Protein AF-A0A3M2XIK8-F1 (afdb_monomer_lite)

Foldseek 3Di:
DFAAEDECFLVDDDPRGQKDKDKWFFLDDAPVDQTAIEHCDPPSSCPPGHIDIDMAGPQQLPADEDAAPDEAEYDPQRGEYEQYAYEQAPQGEQYEHYNYEQEHQRLRYAVSHEHYEYEHYEHYEYEHYEYYSHNAEPYEYDPHDYYNYHYYHYHYPQAASHDSVNPRGHPHYYYYD

InterPro domains:
  IPR002022 Pectate lyase [PF00544] (39-132)
  IPR011050 Pectin lyase fold/virulence factor [SSF51126] (14-172)
  IPR012334 Pectin lyase fold [G3DSA:2.160.20.10] (1-176)
  IPR045032 Pectin lyase family [PTHR31683] (49-160)

Radius of gyration: 15.98 Å; chains: 1; bounding box: 45×36×40 Å

Structure (mmCIF, N/CA/C/O backbone):
data_AF-A0A3M2XIK8-F1
#
_entry.id   AF-A0A3M2XIK8-F1
#
loop_
_atom_site.group_PDB
_atom_site.id
_atom_site.type_symbol
_atom_site.label_atom_id
_atom_site.label_alt_id
_atom_site.label_comp_id
_atom_site.label_asym_id
_atom_site.label_entity_id
_atom_site.label_seq_id
_atom_site.pdbx_PDB_ins_code
_atom_site.Cartn_x
_atom_site.Cartn_y
_atom_site.Cartn_z
_atom_site.occupancy
_atom_site.B_iso_or_equiv
_atom_site.auth_seq_id
_atom_site.auth_comp_id
_atom_site.auth_asym_id
_atom_site.auth_atom_id
_atom_site.pdbx_PDB_model_num
ATOM 1 N N . MET A 1 1 ? -18.137 6.414 8.181 1.00 95.12 1 MET A N 1
ATOM 2 C CA . MET A 1 1 ? -18.685 5.277 7.418 1.00 95.12 1 MET A CA 1
ATOM 3 C C . MET A 1 1 ? -18.381 5.525 5.954 1.00 95.12 1 MET A C 1
ATOM 5 O O . MET A 1 1 ? -18.579 6.652 5.522 1.00 95.12 1 MET A O 1
ATOM 9 N N . LEU A 1 2 ? -17.854 4.532 5.243 1.00 98.00 2 LEU A N 1
ATOM 10 C CA . LEU A 1 2 ? -17.650 4.558 3.794 1.00 98.00 2 LEU A CA 1
ATOM 11 C C . LEU A 1 2 ? -18.722 3.657 3.180 1.00 98.00 2 LEU A C 1
ATOM 13 O O . LEU A 1 2 ? -18.876 2.526 3.622 1.00 98.00 2 LEU A O 1
ATOM 17 N N . ASP A 1 3 ? -19.477 4.139 2.207 1.00 97.31 3 ASP A N 1
ATOM 18 C CA . ASP A 1 3 ? -20.591 3.418 1.571 1.00 97.31 3 ASP A CA 1
ATOM 19 C C . ASP A 1 3 ? -20.291 2.977 0.131 1.00 97.31 3 ASP A C 1
ATOM 21 O O . ASP A 1 3 ? -21.057 2.227 -0.474 1.00 97.31 3 ASP A O 1
ATOM 25 N N . HIS A 1 4 ? -19.145 3.393 -0.401 1.00 97.88 4 HIS A N 1
ATOM 26 C CA . HIS A 1 4 ? -18.637 3.014 -1.711 1.00 97.88 4 HIS A CA 1
ATOM 27 C C . HIS A 1 4 ? -17.101 3.022 -1.721 1.00 97.88 4 HIS A C 1
ATOM 29 O O . HIS A 1 4 ? -16.449 3.283 -0.703 1.00 97.88 4 HIS A O 1
ATOM 35 N N . LEU A 1 5 ? -16.529 2.690 -2.877 1.00 98.44 5 LEU A N 1
ATOM 36 C CA . LEU A 1 5 ? -15.097 2.756 -3.127 1.00 98.44 5 LEU A CA 1
ATOM 37 C C . LEU A 1 5 ? -14.687 4.209 -3.378 1.00 98.44 5 LEU A C 1
ATOM 39 O O . LEU A 1 5 ? -15.157 4.823 -4.333 1.00 98.44 5 LEU A O 1
ATOM 43 N N . PHE A 1 6 ? -13.772 4.724 -2.564 1.00 98.69 6 PHE A N 1
ATOM 44 C CA . PHE A 1 6 ? -13.112 6.001 -2.813 1.00 98.69 6 PHE A CA 1
ATOM 45 C C . PHE A 1 6 ? -11.819 5.745 -3.589 1.00 98.69 6 PHE A C 1
ATOM 47 O O . PHE A 1 6 ? -10.869 5.176 -3.051 1.00 98.69 6 PHE A O 1
ATOM 54 N N . ASP A 1 7 ? -11.798 6.136 -4.860 1.00 98.69 7 ASP A N 1
ATOM 55 C CA . ASP A 1 7 ? -10.651 5.948 -5.749 1.00 98.69 7 ASP A CA 1
ATOM 56 C C . ASP A 1 7 ? -9.799 7.220 -5.808 1.00 98.69 7 ASP A C 1
ATOM 58 O O . ASP A 1 7 ? -10.273 8.277 -6.224 1.00 98.69 7 ASP A O 1
ATOM 62 N N . PHE A 1 8 ? -8.549 7.114 -5.361 1.00 98.81 8 PHE A N 1
ATOM 63 C CA . PHE A 1 8 ? -7.583 8.213 -5.330 1.00 98.81 8 PHE A CA 1
ATOM 64 C C . PHE A 1 8 ? -6.594 8.174 -6.497 1.00 98.81 8 PHE A C 1
ATOM 66 O O . PHE A 1 8 ? -5.725 9.041 -6.583 1.00 98.81 8 PHE A O 1
ATOM 73 N N . ARG A 1 9 ? -6.692 7.204 -7.411 1.00 98.69 9 ARG A N 1
ATOM 74 C CA . ARG A 1 9 ? -5.821 7.190 -8.593 1.00 98.69 9 ARG A CA 1
ATOM 75 C C . ARG A 1 9 ? -6.020 8.472 -9.396 1.00 98.69 9 ARG A C 1
ATOM 77 O O . ARG A 1 9 ? -7.140 8.925 -9.623 1.00 98.69 9 ARG A O 1
ATOM 84 N N . GLY A 1 10 ? -4.912 9.095 -9.765 1.00 98.44 10 GLY A N 1
ATOM 85 C CA . GLY A 1 10 ? -4.868 10.387 -10.430 1.00 98.44 10 GLY A CA 1
ATOM 86 C C . GLY A 1 10 ? -5.237 11.595 -9.571 1.00 98.44 10 GLY A C 1
ATOM 87 O O . GLY A 1 10 ? -5.249 12.713 -10.086 1.00 98.44 10 GLY A O 1
ATOM 88 N N . SER A 1 11 ? -5.501 11.426 -8.270 1.00 98.56 11 SER A N 1
ATOM 89 C CA . SER A 1 11 ? -5.910 12.539 -7.404 1.00 98.56 11 SER A CA 1
ATOM 90 C C . SER A 1 11 ? -4.747 13.433 -6.968 1.00 98.56 11 SER A C 1
ATOM 92 O O . SER A 1 11 ? -4.972 14.549 -6.500 1.00 98.56 11 SER A O 1
ATOM 94 N N . VAL A 1 12 ? -3.506 12.948 -7.059 1.00 98.44 12 VAL A N 1
ATOM 95 C CA . VAL A 1 12 ? -2.303 13.692 -6.667 1.00 98.44 12 VAL A CA 1
ATOM 96 C C . VAL A 1 12 ? -1.524 14.090 -7.914 1.00 98.44 12 VAL A C 1
ATOM 98 O O . VAL A 1 12 ? -0.943 13.250 -8.591 1.00 98.44 12 VAL A O 1
ATOM 101 N N . VAL A 1 13 ? -1.472 15.391 -8.194 1.00 98.00 13 VAL A N 1
ATOM 102 C CA . VAL A 1 13 ? -0.724 15.937 -9.332 1.00 98.00 13 VAL A CA 1
ATOM 103 C C . VAL A 1 13 ? 0.626 16.474 -8.863 1.00 98.00 13 VAL A C 1
ATOM 105 O O . VAL A 1 13 ? 0.690 17.333 -7.984 1.00 98.00 13 VAL A O 1
ATOM 108 N N . ALA A 1 14 ? 1.706 16.002 -9.481 1.00 96.31 14 ALA A N 1
ATOM 109 C CA . ALA A 1 14 ? 3.055 16.531 -9.321 1.00 96.31 14 ALA A CA 1
ATOM 110 C C . ALA A 1 14 ? 3.610 16.901 -10.701 1.00 96.31 14 ALA A C 1
ATOM 112 O O . ALA A 1 14 ? 3.460 16.148 -11.659 1.00 96.31 14 ALA A O 1
ATOM 113 N N . ASN A 1 15 ? 4.224 18.081 -10.823 1.00 95.00 15 ASN A N 1
ATOM 114 C CA . ASN A 1 15 ? 4.778 18.578 -12.092 1.00 95.00 15 ASN A CA 1
ATOM 115 C C . ASN A 1 15 ? 3.781 18.535 -13.273 1.00 95.00 15 ASN A C 1
ATOM 117 O O . ASN A 1 15 ? 4.163 18.270 -14.408 1.00 95.00 15 ASN A O 1
ATOM 121 N N . GLY A 1 16 ? 2.494 18.783 -13.002 1.00 96.81 16 GLY A N 1
ATOM 122 C CA . GLY A 1 16 ? 1.436 18.805 -14.019 1.00 96.81 16 GLY A CA 1
ATOM 123 C C . GLY A 1 16 ? 0.88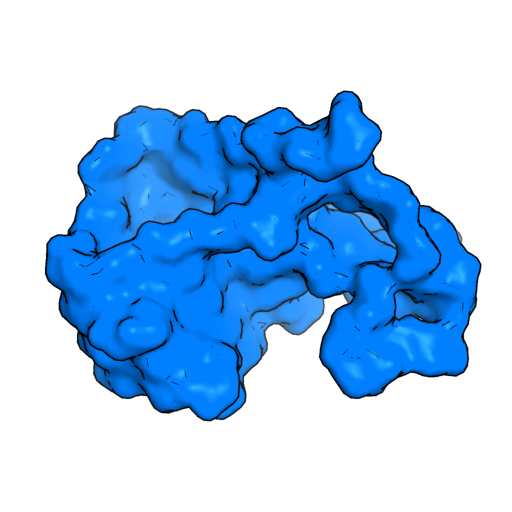0 17.436 -14.432 1.00 96.81 16 GLY A C 1
ATOM 124 O O . GLY A 1 16 ? -0.002 17.403 -15.283 1.00 96.81 16 GLY A O 1
ATOM 125 N N . SER A 1 17 ? 1.336 16.330 -13.831 1.00 98.00 17 SER A N 1
ATOM 126 C CA . SER A 1 17 ? 0.855 14.971 -14.119 1.00 98.00 17 SER A CA 1
ATOM 127 C C . SER A 1 17 ? 0.427 14.216 -12.854 1.00 98.00 17 SER A C 1
ATOM 129 O O . SER A 1 17 ? 0.982 14.407 -11.771 1.00 98.00 17 SER A O 1
ATOM 131 N N . ALA A 1 18 ? -0.570 13.343 -13.002 1.00 98.25 18 ALA A N 1
ATOM 132 C CA . ALA A 1 18 ? -1.004 12.370 -11.995 1.00 98.25 18 ALA A CA 1
ATOM 133 C C . ALA A 1 18 ? 0.013 11.233 -11.784 1.00 98.25 18 ALA A C 1
ATOM 135 O O . ALA A 1 18 ? 0.126 10.679 -10.691 1.00 98.25 18 ALA A O 1
ATOM 136 N N . GLU A 1 19 ? 0.775 10.919 -12.829 1.00 98.56 19 GLU A N 1
ATOM 137 C CA . GLU A 1 19 ? 1.821 9.903 -12.814 1.00 98.56 19 GLU A CA 1
ATOM 138 C C . GLU A 1 19 ? 3.203 10.547 -12.888 1.00 98.56 19 GLU A C 1
ATOM 140 O O . GLU A 1 19 ? 3.391 11.579 -13.543 1.00 98.56 19 GLU A O 1
ATOM 145 N N . THR A 1 20 ? 4.182 9.906 -12.255 1.00 98.56 20 THR A N 1
ATOM 146 C CA . THR A 1 20 ? 5.596 10.277 -12.344 1.00 98.56 20 THR A CA 1
ATOM 147 C C . THR A 1 20 ? 6.392 9.123 -12.934 1.00 98.56 20 THR A C 1
ATOM 149 O O . THR A 1 20 ? 6.225 7.976 -12.527 1.00 98.56 20 THR A O 1
ATOM 152 N N . THR A 1 21 ? 7.308 9.437 -13.851 1.00 98.38 21 THR A N 1
ATOM 153 C CA . THR A 1 21 ? 8.313 8.497 -14.358 1.00 98.38 21 THR A CA 1
ATOM 154 C C . THR A 1 21 ? 9.671 8.831 -13.750 1.00 98.38 21 THR A C 1
ATOM 156 O O . THR A 1 21 ? 10.174 9.941 -13.919 1.00 98.38 21 THR A O 1
ATOM 159 N N . ALA A 1 22 ? 10.274 7.882 -13.036 1.00 97.62 22 ALA A N 1
ATOM 160 C CA . ALA A 1 22 ? 11.542 8.078 -12.334 1.00 97.62 22 ALA A CA 1
ATOM 161 C C . ALA A 1 22 ? 12.502 6.895 -12.544 1.00 97.62 22 ALA A C 1
ATOM 163 O O . ALA A 1 22 ? 12.047 5.786 -12.831 1.00 97.62 22 ALA A O 1
ATOM 164 N N . PRO A 1 23 ? 13.824 7.096 -12.393 1.00 98.31 23 PRO A N 1
ATOM 165 C CA . PRO A 1 23 ? 14.773 5.991 -12.385 1.00 98.31 23 PRO A CA 1
ATOM 166 C C . PRO A 1 23 ? 14.462 4.994 -11.264 1.00 98.31 23 PRO A C 1
ATOM 168 O O . PRO A 1 23 ? 14.192 5.369 -10.122 1.00 98.31 23 PRO A O 1
ATOM 171 N N . GLY A 1 24 ? 14.545 3.715 -11.596 1.00 98.44 24 GLY A N 1
ATOM 172 C CA . GLY A 1 24 ? 14.335 2.602 -10.688 1.00 98.44 24 GLY A CA 1
ATOM 173 C C . GLY A 1 24 ? 15.026 1.350 -11.211 1.00 98.44 24 GLY A C 1
ATOM 174 O O . GLY A 1 24 ? 16.005 1.424 -11.958 1.00 98.44 24 GLY A O 1
ATOM 175 N N . CYS A 1 25 ? 14.523 0.189 -10.816 1.00 98.69 25 CYS A N 1
ATOM 176 C CA . CYS A 1 25 ? 15.100 -1.086 -11.209 1.00 98.69 25 CYS A CA 1
ATOM 177 C C . CYS A 1 25 ? 14.056 -2.186 -11.370 1.00 98.69 25 CYS A C 1
ATOM 179 O O . CYS A 1 25 ? 12.958 -2.120 -10.821 1.00 98.69 25 CYS A O 1
ATOM 181 N N . VAL A 1 26 ? 14.431 -3.236 -12.093 1.00 98.38 26 VAL A N 1
ATOM 182 C CA . VAL A 1 26 ? 13.707 -4.508 -12.096 1.00 98.38 26 VAL A CA 1
ATOM 183 C C . VAL A 1 26 ? 14.042 -5.258 -10.804 1.00 98.38 26 VAL A C 1
ATOM 185 O O . VAL A 1 26 ? 15.219 -5.479 -10.516 1.00 98.38 26 VAL A O 1
ATOM 188 N N . VAL A 1 27 ? 13.035 -5.659 -10.017 1.00 97.62 27 VAL A N 1
ATOM 189 C CA . VAL A 1 27 ? 13.264 -6.403 -8.761 1.00 97.62 27 VAL A CA 1
ATOM 190 C C . VAL A 1 27 ? 13.897 -7.757 -9.053 1.00 97.62 27 VAL A C 1
ATOM 192 O O . VAL A 1 27 ? 14.919 -8.112 -8.468 1.00 97.62 27 VAL A O 1
ATOM 195 N N . LYS A 1 28 ? 13.283 -8.492 -9.980 1.00 96.50 28 LYS A N 1
ATOM 196 C CA . LYS A 1 28 ? 13.730 -9.790 -10.473 1.00 96.50 28 LYS A CA 1
ATOM 197 C C . LYS A 1 28 ? 13.217 -9.950 -11.906 1.00 96.50 28 LYS A C 1
ATOM 199 O O . LYS A 1 28 ? 12.007 -9.893 -12.089 1.00 96.50 28 LYS A O 1
ATOM 204 N N . PRO A 1 29 ? 14.084 -10.149 -12.910 1.00 95.94 29 PRO A N 1
ATOM 205 C CA . PRO A 1 29 ? 13.632 -10.418 -14.271 1.00 95.94 29 PRO A CA 1
ATOM 206 C C . PRO A 1 29 ? 12.810 -11.711 -14.338 1.00 95.94 29 PRO A C 1
ATOM 208 O O . PRO A 1 29 ? 13.251 -12.751 -13.841 1.00 95.94 29 PRO A O 1
ATOM 211 N N . CYS A 1 30 ? 11.639 -11.654 -14.971 1.00 95.75 30 CYS A N 1
ATOM 212 C CA . CYS A 1 30 ? 10.753 -12.800 -15.142 1.00 95.75 30 CYS A CA 1
ATOM 213 C C . CYS A 1 30 ? 10.762 -13.269 -16.600 1.00 95.75 30 CYS A C 1
ATOM 215 O O . CYS A 1 30 ? 10.548 -12.483 -17.517 1.00 95.75 30 CYS A O 1
ATOM 217 N N . ALA A 1 31 ? 10.973 -14.569 -16.832 1.00 94.62 31 ALA A N 1
ATOM 218 C CA . ALA A 1 31 ? 11.077 -15.122 -18.188 1.00 94.62 31 ALA A CA 1
ATOM 219 C C . ALA A 1 31 ? 9.797 -14.947 -19.031 1.00 94.62 31 ALA A C 1
ATOM 221 O O . ALA A 1 31 ? 9.867 -14.947 -20.256 1.00 94.62 31 ALA A O 1
ATOM 222 N N . GLN A 1 32 ? 8.639 -14.815 -18.378 1.00 92.69 32 GLN A N 1
ATOM 223 C CA . GLN A 1 32 ? 7.320 -14.695 -19.009 1.00 92.69 32 GLN A CA 1
ATOM 224 C C . GLN A 1 32 ? 6.687 -13.305 -18.804 1.00 92.69 32 GLN A C 1
ATOM 226 O O . GLN A 1 32 ? 5.504 -13.124 -19.080 1.00 92.69 32 GLN A O 1
ATOM 231 N N . GLY A 1 33 ? 7.459 -12.326 -18.319 1.00 93.38 33 GLY A N 1
ATOM 232 C CA . GLY A 1 33 ? 6.927 -11.051 -17.837 1.00 93.38 33 GLY A CA 1
ATOM 233 C C . GLY A 1 33 ? 6.243 -11.170 -16.469 1.00 93.38 33 GLY A C 1
ATOM 234 O O . GLY A 1 33 ? 6.192 -12.249 -15.873 1.00 93.38 33 GLY A O 1
ATOM 235 N N . GLY A 1 34 ? 5.724 -10.051 -15.960 1.00 95.38 34 GLY A N 1
ATOM 236 C CA . GLY A 1 34 ? 5.081 -9.990 -14.640 1.00 95.38 34 GLY A CA 1
ATOM 237 C C . GLY A 1 34 ? 6.056 -9.742 -13.487 1.00 95.38 34 GLY A C 1
ATOM 238 O O . GLY A 1 34 ? 5.724 -9.978 -12.323 1.00 95.38 34 GLY A O 1
ATOM 239 N N . GLU A 1 35 ? 7.264 -9.265 -13.779 1.00 97.56 35 GLU A N 1
ATOM 240 C CA . GLU A 1 35 ? 8.164 -8.733 -12.766 1.00 97.56 35 GLU A CA 1
ATOM 241 C C . GLU A 1 35 ? 7.556 -7.512 -12.075 1.00 97.56 35 GLU A C 1
ATOM 243 O O . GLU A 1 35 ? 6.900 -6.671 -12.693 1.00 97.56 35 GLU A O 1
ATOM 248 N N . GLN A 1 36 ? 7.821 -7.380 -10.777 1.00 97.94 36 GLN A N 1
ATOM 249 C CA . GLN A 1 36 ? 7.730 -6.071 -10.146 1.00 97.94 36 GLN A CA 1
ATOM 250 C C . GLN A 1 36 ? 8.959 -5.230 -10.500 1.00 97.94 36 GLN A C 1
ATOM 252 O O . GLN A 1 36 ? 10.104 -5.696 -10.489 1.00 97.94 36 GLN A O 1
ATOM 257 N N . LEU A 1 37 ? 8.703 -3.957 -10.765 1.00 98.62 37 LEU A N 1
ATOM 258 C CA . LEU A 1 37 ? 9.704 -2.906 -10.778 1.00 98.62 37 LEU A CA 1
ATOM 259 C C . LEU A 1 37 ? 9.824 -2.309 -9.375 1.00 98.62 37 LEU A C 1
ATOM 261 O O . LEU A 1 37 ? 9.052 -2.631 -8.472 1.00 98.62 37 LEU A O 1
ATOM 265 N N . ALA A 1 38 ? 10.793 -1.428 -9.177 1.00 98.62 38 ALA A N 1
ATOM 266 C CA . ALA A 1 38 ? 10.964 -0.731 -7.917 1.00 98.62 38 ALA A CA 1
ATOM 267 C C . ALA A 1 38 ? 11.508 0.674 -8.106 1.00 98.62 38 ALA A C 1
ATOM 269 O O . ALA A 1 38 ? 12.396 0.900 -8.928 1.00 98.62 38 ALA A O 1
ATOM 270 N N . LEU A 1 39 ? 11.035 1.593 -7.268 1.00 98.56 39 LEU A N 1
ATOM 271 C CA . LEU A 1 39 ? 11.762 2.832 -7.008 1.00 98.56 39 LEU A CA 1
ATOM 272 C C . LEU A 1 39 ? 12.994 2.520 -6.151 1.00 98.56 39 LEU A C 1
ATOM 274 O O . LEU A 1 39 ? 12.996 1.551 -5.383 1.00 98.56 39 LEU A O 1
ATOM 278 N N . ASN A 1 40 ? 14.035 3.351 -6.249 1.00 96.38 40 ASN A N 1
ATOM 279 C CA . ASN A 1 40 ? 15.202 3.229 -5.374 1.00 96.38 40 ASN A CA 1
ATOM 280 C C . ASN A 1 40 ? 14.859 3.735 -3.961 1.00 96.38 40 ASN A C 1
ATOM 282 O O . ASN A 1 40 ? 15.158 4.873 -3.610 1.00 96.38 40 ASN A O 1
ATOM 286 N N . GLY A 1 41 ? 14.132 2.909 -3.202 1.00 90.81 41 GLY A N 1
ATOM 287 C CA . GLY A 1 41 ? 13.673 3.198 -1.845 1.00 90.81 41 GLY A CA 1
ATOM 288 C C . GLY A 1 41 ? 14.789 3.107 -0.800 1.00 90.81 41 GLY A C 1
ATOM 289 O O . GLY A 1 41 ? 15.911 3.549 -1.023 1.00 90.81 41 GLY A O 1
ATOM 290 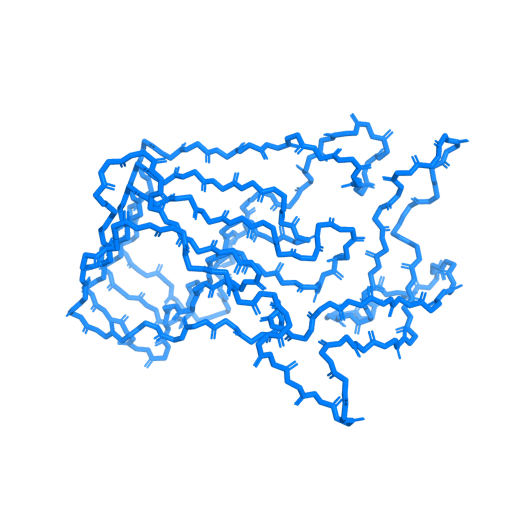N N . ALA A 1 42 ? 14.489 2.547 0.374 1.00 91.19 42 ALA A N 1
ATOM 291 C CA . ALA A 1 42 ? 15.471 2.468 1.458 1.00 91.19 42 ALA A CA 1
ATOM 292 C C . ALA A 1 42 ? 16.645 1.523 1.138 1.00 91.19 42 ALA A C 1
ATOM 294 O O . ALA A 1 42 ? 16.476 0.544 0.409 1.00 91.19 42 ALA A O 1
ATOM 295 N N . ASN A 1 43 ? 17.795 1.781 1.772 1.00 92.81 43 ASN A N 1
ATOM 296 C CA . ASN A 1 43 ? 18.991 0.926 1.759 1.00 92.81 43 ASN A CA 1
ATOM 297 C C . ASN A 1 43 ? 19.507 0.591 0.350 1.00 92.81 43 ASN A C 1
ATOM 299 O O . ASN A 1 43 ? 19.866 -0.556 0.095 1.00 92.81 43 ASN A O 1
ATOM 303 N N . ASP A 1 44 ? 19.482 1.568 -0.563 1.00 94.81 44 ASP A N 1
ATOM 304 C CA . ASP A 1 44 ? 19.913 1.403 -1.955 1.00 94.81 44 ASP A CA 1
ATOM 305 C C . ASP A 1 44 ? 19.294 0.163 -2.614 1.00 94.81 44 ASP A C 1
ATOM 307 O O . ASP A 1 44 ? 19.977 -0.663 -3.213 1.00 94.81 44 ASP A O 1
ATOM 311 N N . PHE A 1 45 ? 17.973 0.004 -2.492 1.00 96.62 45 PHE A N 1
ATOM 312 C CA . PHE A 1 45 ? 17.255 -1.195 -2.939 1.00 96.62 45 PHE A CA 1
ATOM 313 C C . PHE A 1 45 ? 17.539 -1.597 -4.398 1.00 96.62 45 PHE A C 1
ATOM 315 O O . PHE A 1 45 ? 17.455 -2.779 -4.741 1.00 96.62 45 PHE A O 1
ATOM 322 N N . CYS A 1 46 ? 17.860 -0.627 -5.259 1.00 97.81 46 CYS A N 1
ATOM 323 C CA . CYS A 1 46 ? 18.204 -0.865 -6.658 1.00 97.81 46 CYS A CA 1
ATOM 324 C C . CYS A 1 46 ? 19.688 -1.143 -6.924 1.00 97.81 46 CYS A C 1
ATOM 326 O O . CYS A 1 46 ? 20.067 -1.359 -8.077 1.00 97.81 46 CYS A O 1
ATOM 328 N N . GLN A 1 47 ? 20.533 -1.175 -5.894 1.00 96.56 47 GLN A N 1
ATOM 329 C CA . GLN A 1 47 ? 21.947 -1.495 -6.031 1.00 96.56 47 GLN A CA 1
ATOM 330 C C . GLN A 1 47 ? 22.127 -2.856 -6.712 1.00 96.56 47 GLN A C 1
ATOM 332 O O . GLN A 1 47 ? 21.523 -3.857 -6.325 1.00 96.56 47 GLN A O 1
ATOM 337 N N . SER A 1 48 ? 22.972 -2.878 -7.746 1.00 95.44 48 SER A N 1
ATOM 338 C CA . SER A 1 48 ? 23.310 -4.077 -8.529 1.00 95.44 48 SER A CA 1
ATOM 339 C C . SER A 1 48 ? 22.131 -4.733 -9.263 1.00 95.44 48 SER A C 1
ATOM 341 O O . SER A 1 48 ? 22.244 -5.880 -9.696 1.00 95.44 48 SER A O 1
ATOM 343 N N . ARG A 1 49 ? 21.007 -4.025 -9.432 1.00 97.00 49 ARG A N 1
ATOM 344 C CA . ARG A 1 49 ? 19.844 -4.498 -10.196 1.00 97.00 49 ARG A CA 1
ATOM 345 C C . ARG A 1 49 ? 19.756 -3.826 -11.567 1.00 97.00 49 ARG A C 1
ATOM 347 O O . ARG A 1 49 ? 20.255 -2.711 -11.724 1.00 97.00 49 ARG A O 1
ATOM 354 N N . PRO A 1 50 ? 19.107 -4.462 -12.563 1.00 97.94 50 PRO A N 1
ATOM 355 C CA . PRO A 1 50 ? 18.907 -3.851 -13.873 1.00 97.94 50 PRO A CA 1
ATOM 356 C C . PRO A 1 50 ? 18.130 -2.539 -13.749 1.00 97.94 50 PRO A C 1
ATOM 358 O O . PRO A 1 50 ? 17.017 -2.531 -13.221 1.00 97.94 50 PRO A O 1
ATOM 361 N N . ALA A 1 51 ? 18.718 -1.443 -14.225 1.00 98.06 51 ALA A N 1
ATOM 362 C CA . ALA A 1 51 ? 18.101 -0.124 -14.183 1.00 98.06 51 ALA A CA 1
ATOM 363 C C . ALA A 1 51 ? 16.986 0.002 -15.231 1.00 98.06 51 ALA A C 1
ATOM 365 O O . ALA A 1 51 ? 17.123 -0.474 -16.358 1.00 98.06 51 ALA A O 1
ATOM 366 N N . VAL A 1 52 ? 15.896 0.674 -14.866 1.00 98.31 52 VAL A N 1
ATOM 367 C CA . VAL A 1 52 ? 14.758 0.948 -15.755 1.00 98.31 52 VAL A CA 1
ATOM 368 C C . VAL A 1 52 ? 14.058 2.237 -15.326 1.00 98.31 52 VAL A C 1
ATOM 370 O O . VAL A 1 52 ? 14.175 2.655 -14.175 1.00 98.31 52 VAL A O 1
ATOM 373 N N . MET A 1 53 ? 13.323 2.876 -16.234 1.00 98.50 53 MET A N 1
ATOM 374 C CA . MET A 1 53 ? 12.396 3.944 -15.859 1.00 98.50 53 MET A CA 1
ATOM 375 C C . MET A 1 53 ? 11.087 3.330 -15.363 1.00 98.50 53 MET A C 1
ATOM 377 O O . MET A 1 53 ? 10.498 2.486 -16.035 1.00 98.50 53 MET A O 1
ATOM 381 N N . VAL A 1 54 ? 10.637 3.757 -14.190 1.00 98.62 54 VAL A N 1
ATOM 382 C CA . VAL A 1 54 ? 9.426 3.267 -13.532 1.00 98.62 54 VAL A CA 1
ATOM 383 C C . VAL A 1 54 ? 8.389 4.376 -13.531 1.00 98.62 54 VAL A C 1
ATOM 385 O O . VAL A 1 54 ? 8.666 5.473 -13.045 1.00 98.62 54 VAL A O 1
ATOM 388 N N . THR A 1 55 ? 7.201 4.080 -14.049 1.00 98.56 55 THR A N 1
ATOM 389 C CA . THR A 1 55 ? 6.043 4.978 -14.004 1.00 98.56 55 THR A CA 1
ATOM 390 C C . THR A 1 55 ? 5.079 4.504 -12.928 1.00 98.56 55 THR A C 1
ATOM 392 O O . THR A 1 55 ? 4.812 3.307 -12.823 1.00 98.56 55 THR A O 1
ATOM 395 N N . TYR A 1 56 ? 4.591 5.431 -12.112 1.00 98.75 56 TYR A N 1
ATOM 396 C CA . TYR A 1 56 ? 3.688 5.143 -11.002 1.00 98.75 56 TYR A CA 1
ATOM 397 C C . TYR A 1 56 ? 2.712 6.297 -10.768 1.00 98.75 56 TYR A C 1
ATOM 399 O O . TYR A 1 56 ? 3.020 7.456 -11.063 1.00 98.75 56 TYR A O 1
ATOM 407 N N . ASP A 1 57 ? 1.561 5.977 -10.182 1.00 98.81 57 ASP A N 1
ATOM 408 C CA . ASP A 1 57 ? 0.583 6.960 -9.729 1.00 98.81 57 ASP A CA 1
ATOM 409 C C . ASP A 1 57 ? 1.073 7.631 -8.438 1.00 98.81 57 ASP A C 1
ATOM 411 O O . ASP A 1 57 ? 1.440 6.962 -7.462 1.00 98.81 57 ASP A O 1
ATOM 415 N N . ASN A 1 58 ? 1.083 8.964 -8.422 1.00 98.75 58 ASN A N 1
ATOM 416 C CA . ASN A 1 58 ? 1.598 9.747 -7.300 1.00 98.75 58 ASN A CA 1
ATOM 417 C C . ASN A 1 58 ? 0.792 9.557 -6.005 1.00 98.75 58 ASN A C 1
ATOM 419 O O . ASN A 1 58 ? 1.345 9.747 -4.916 1.00 98.75 58 ASN A O 1
ATOM 423 N N . ALA A 1 59 ? -0.493 9.197 -6.093 1.00 98.81 59 ALA A N 1
ATOM 424 C CA . ALA A 1 59 ? -1.355 9.015 -4.929 1.00 98.81 59 ALA A CA 1
ATOM 425 C C . ALA A 1 59 ? -0.882 7.859 -4.039 1.00 98.81 59 ALA A C 1
ATOM 427 O O . ALA A 1 59 ? -0.965 7.964 -2.812 1.00 98.81 59 ALA A O 1
ATOM 428 N N . GLY A 1 60 ? -0.281 6.817 -4.624 1.00 98.69 60 GLY A N 1
ATOM 429 C CA . GLY A 1 60 ? 0.217 5.659 -3.875 1.00 98.69 60 GLY A CA 1
ATOM 430 C C . GLY A 1 60 ? 1.348 5.989 -2.897 1.00 98.69 60 GLY A C 1
ATOM 431 O O . GLY A 1 60 ? 1.503 5.318 -1.876 1.00 98.69 60 GLY A O 1
ATOM 432 N N . LEU A 1 61 ? 2.088 7.077 -3.143 1.00 98.25 61 LEU A N 1
ATOM 433 C CA . LEU A 1 61 ? 3.141 7.579 -2.251 1.00 98.25 61 LEU A CA 1
ATOM 434 C C . LEU A 1 61 ? 2.631 8.562 -1.185 1.00 98.25 61 LEU A C 1
ATOM 436 O O . LEU A 1 61 ? 3.421 9.071 -0.384 1.00 98.25 61 LEU A O 1
ATOM 440 N N . LYS A 1 62 ? 1.333 8.883 -1.182 1.00 98.12 62 LYS A N 1
ATOM 441 C CA . LYS A 1 62 ? 0.714 9.877 -0.295 1.00 98.12 62 LYS A CA 1
ATOM 442 C C . LYS A 1 62 ? -0.428 9.236 0.500 1.00 98.12 62 LYS A C 1
ATOM 444 O O . LYS A 1 62 ? -1.591 9.502 0.195 1.00 98.12 62 LYS A O 1
ATOM 449 N N . PRO A 1 63 ? -0.117 8.405 1.514 1.00 98.25 63 PRO A N 1
ATOM 450 C CA . PRO A 1 63 ? -1.142 7.745 2.313 1.00 98.25 63 PRO A CA 1
ATOM 451 C C . PRO A 1 63 ? -1.996 8.759 3.081 1.00 98.25 63 PRO A C 1
ATOM 453 O O . PRO A 1 63 ? -1.523 9.814 3.515 1.00 98.25 63 PRO A O 1
ATOM 456 N N . LEU A 1 64 ? -3.259 8.406 3.298 1.00 98.62 64 LEU A N 1
ATOM 457 C CA . LEU A 1 64 ? -4.213 9.198 4.061 1.00 98.62 64 LEU A CA 1
ATOM 458 C C . LEU A 1 64 ? -3.916 9.085 5.554 1.00 98.62 64 LEU A C 1
ATOM 460 O O . LEU A 1 64 ? -3.918 7.995 6.131 1.00 98.62 64 LEU A O 1
ATOM 464 N N . LYS A 1 65 ? -3.694 10.228 6.201 1.00 98.50 65 LYS A N 1
ATOM 465 C CA . LYS A 1 65 ? -3.420 10.276 7.636 1.00 98.50 65 LYS A CA 1
ATOM 466 C C . LYS A 1 65 ? -4.703 10.053 8.438 1.00 98.50 65 LYS A C 1
ATOM 468 O O . LYS A 1 65 ? -5.668 10.802 8.295 1.00 98.50 65 LYS A O 1
ATOM 473 N N . VAL A 1 66 ? -4.687 9.071 9.332 1.00 98.69 66 VAL A N 1
ATOM 474 C CA . VAL A 1 66 ? -5.781 8.780 10.263 1.00 98.69 66 VAL A CA 1
ATOM 475 C C . VAL A 1 66 ? -5.353 9.191 11.671 1.00 98.69 66 VAL A C 1
ATOM 477 O O . VAL A 1 66 ? -4.393 8.660 12.226 1.00 98.69 66 VAL A O 1
ATOM 480 N N . GLY A 1 67 ? -6.051 10.175 12.238 1.00 98.62 67 GLY A N 1
ATOM 481 C CA . GLY A 1 67 ? -5.806 10.650 13.604 1.00 98.62 67 GLY A CA 1
ATOM 482 C C . GLY A 1 67 ? -6.462 9.777 14.678 1.00 98.62 67 GLY A C 1
ATOM 483 O O . GLY A 1 67 ? -7.195 8.839 14.372 1.00 98.62 67 GLY A O 1
ATOM 484 N N . SER A 1 68 ? -6.249 10.132 15.947 1.00 98.81 68 SER A N 1
ATOM 485 C CA . SER A 1 68 ? -6.801 9.395 17.090 1.00 98.81 68 SER A CA 1
ATOM 486 C C . SER A 1 68 ? -8.328 9.389 17.148 1.00 98.81 68 SER A C 1
ATOM 488 O O . SER A 1 68 ? -8.986 10.313 16.648 1.00 98.81 68 SER A O 1
ATOM 490 N N . ASN A 1 69 ? -8.887 8.400 17.851 1.00 98.75 69 ASN A N 1
ATOM 491 C CA . ASN A 1 69 ? -10.319 8.265 18.130 1.00 98.75 69 ASN A CA 1
ATOM 492 C C . ASN A 1 69 ? -11.136 8.276 16.831 1.00 98.75 69 ASN A C 1
ATOM 494 O O . ASN A 1 69 ? -11.963 9.166 16.591 1.00 98.75 69 ASN A O 1
ATOM 498 N N . LYS A 1 70 ? -10.819 7.338 15.934 1.00 98.75 70 LYS A N 1
ATOM 499 C CA . LYS A 1 70 ? -11.485 7.192 14.635 1.00 98.75 70 LYS A CA 1
ATOM 500 C C . LYS A 1 70 ? -11.946 5.764 14.421 1.00 98.75 70 LYS A C 1
ATOM 502 O O . LYS A 1 70 ? -11.248 4.808 14.736 1.00 98.75 70 LYS A O 1
ATOM 507 N N . THR A 1 71 ? -13.115 5.642 13.808 1.00 98.75 71 THR A N 1
ATOM 508 C CA . THR A 1 71 ? -13.621 4.381 13.273 1.00 98.75 71 THR A CA 1
ATOM 509 C C . THR A 1 71 ? -13.876 4.563 11.787 1.00 98.75 71 THR A C 1
ATOM 511 O O . THR A 1 71 ? -14.810 5.254 11.375 1.00 98.75 71 THR A O 1
ATOM 514 N N . LEU A 1 72 ? -13.016 3.955 10.980 1.00 98.69 72 LEU A N 1
ATOM 515 C CA . LEU A 1 72 ? -13.210 3.802 9.551 1.00 98.69 72 LEU A CA 1
ATOM 516 C C . LEU A 1 72 ? -13.924 2.470 9.366 1.00 98.69 72 LEU A C 1
ATOM 518 O O . LEU A 1 72 ? -13.368 1.421 9.668 1.00 98.69 72 LEU A O 1
ATOM 522 N N . ILE A 1 73 ? -15.176 2.525 8.929 1.00 98.62 73 ILE A N 1
ATOM 523 C CA . ILE A 1 73 ? -16.007 1.338 8.745 1.00 98.62 73 ILE A CA 1
ATOM 524 C C . ILE A 1 73 ? -16.717 1.397 7.402 1.00 98.62 73 ILE A C 1
ATOM 526 O O . ILE A 1 73 ? -17.279 2.442 7.056 1.00 98.62 73 ILE A O 1
ATOM 530 N N . GLY A 1 74 ? -16.682 0.293 6.664 1.00 98.50 74 GLY A N 1
ATOM 531 C CA . GLY A 1 74 ? -17.405 0.138 5.411 1.00 98.50 74 GLY A CA 1
ATOM 532 C C . GLY A 1 74 ? -18.843 -0.344 5.587 1.00 98.50 74 GLY A C 1
ATOM 533 O O . GLY A 1 74 ? -19.124 -1.195 6.432 1.00 98.50 74 GLY A O 1
ATOM 534 N N . ALA A 1 75 ? -19.751 0.181 4.768 1.00 97.50 75 ALA A N 1
ATOM 535 C CA . ALA A 1 75 ? -21.119 -0.292 4.625 1.00 97.50 75 ALA A CA 1
ATOM 536 C C . ALA A 1 75 ? -21.227 -1.244 3.423 1.00 97.50 75 ALA A C 1
ATOM 538 O O . ALA A 1 75 ? -20.837 -0.913 2.303 1.00 97.50 75 ALA A O 1
ATOM 539 N N . GLY A 1 76 ? -21.780 -2.436 3.656 1.00 92.62 76 GLY A N 1
ATOM 540 C CA . GLY A 1 76 ? -21.890 -3.471 2.628 1.00 92.62 76 GLY A CA 1
ATOM 541 C C . GLY A 1 76 ? -20.527 -3.987 2.154 1.00 92.62 76 GLY A C 1
ATOM 542 O O . GLY A 1 76 ? -19.550 -3.958 2.895 1.00 92.62 76 GLY A O 1
ATOM 543 N N . THR A 1 77 ? -20.477 -4.481 0.916 1.00 93.94 77 THR A N 1
ATOM 544 C CA . THR A 1 77 ? -19.306 -5.169 0.335 1.00 93.94 77 THR A CA 1
ATOM 545 C C . THR A 1 77 ? -18.515 -4.323 -0.664 1.00 93.94 77 THR A C 1
ATOM 547 O O . THR A 1 77 ? -17.536 -4.796 -1.230 1.00 93.94 77 THR A O 1
ATOM 550 N N . LYS A 1 78 ? -18.949 -3.083 -0.924 1.00 94.94 78 LYS A N 1
ATOM 551 C CA . LYS A 1 78 ? -18.348 -2.190 -1.933 1.00 94.94 78 LYS A CA 1
ATOM 552 C C . LYS A 1 78 ? -17.543 -1.041 -1.329 1.00 94.94 78 LYS A C 1
ATOM 554 O O . LYS A 1 78 ? -17.018 -0.218 -2.071 1.00 94.94 78 LYS A O 1
ATOM 559 N N . ALA A 1 79 ? -17.487 -0.957 -0.005 1.00 98.44 79 ALA A N 1
ATOM 560 C CA . ALA A 1 79 ? -16.769 0.093 0.691 1.00 98.44 79 ALA A CA 1
ATOM 561 C C . ALA A 1 79 ? -15.260 -0.165 0.659 1.00 98.44 79 ALA A C 1
ATOM 563 O O . ALA A 1 79 ? -14.793 -1.271 0.942 1.00 98.44 79 ALA A O 1
ATOM 564 N N . GLY A 1 80 ? -14.485 0.865 0.338 1.00 98.62 80 GLY A N 1
ATOM 565 C CA . GLY A 1 80 ? -13.043 0.712 0.242 1.00 98.62 80 GLY A CA 1
ATOM 566 C C . GLY A 1 80 ? -12.310 1.983 -0.135 1.00 98.62 80 GLY A C 1
ATOM 567 O O . GLY A 1 80 ? -12.917 3.033 -0.348 1.00 98.62 80 GLY A O 1
ATOM 568 N N . ILE A 1 81 ? -10.993 1.855 -0.236 1.00 98.88 81 ILE A N 1
ATOM 569 C CA . ILE A 1 81 ? -10.072 2.894 -0.683 1.00 98.88 81 ILE A CA 1
ATOM 570 C C . ILE A 1 81 ? -9.148 2.262 -1.725 1.00 98.88 81 ILE A C 1
ATOM 572 O O . ILE A 1 81 ? -8.550 1.216 -1.466 1.00 98.88 81 ILE A O 1
ATOM 576 N N . ALA A 1 82 ? -9.048 2.897 -2.891 1.00 98.88 82 ALA A N 1
ATOM 577 C CA . ALA A 1 82 ? -8.155 2.488 -3.968 1.00 98.88 82 ALA A CA 1
ATOM 578 C C . ALA A 1 82 ? -7.124 3.576 -4.288 1.00 98.88 82 ALA A C 1
ATOM 580 O O . ALA A 1 82 ? -7.399 4.766 -4.130 1.00 98.88 82 ALA A O 1
ATOM 581 N N . GLY A 1 83 ? -5.935 3.179 -4.747 1.00 98.81 83 GLY A N 1
ATOM 582 C CA . GLY A 1 83 ? -4.898 4.104 -5.227 1.00 98.81 83 GLY A CA 1
ATOM 583 C C . GLY A 1 83 ? -4.021 4.735 -4.149 1.00 98.81 83 GLY A C 1
ATOM 584 O O . GLY A 1 83 ? -2.933 5.210 -4.459 1.00 98.81 83 GLY A O 1
ATOM 585 N N . THR A 1 84 ? -4.444 4.714 -2.885 1.00 98.88 84 THR A N 1
ATOM 586 C CA . THR A 1 84 ? -3.661 5.217 -1.751 1.00 98.88 84 THR A CA 1
ATOM 587 C C . THR A 1 84 ? -3.890 4.386 -0.492 1.00 98.88 84 THR A C 1
ATOM 589 O O . THR A 1 84 ? -4.921 3.729 -0.339 1.00 98.88 84 THR A O 1
ATOM 592 N N . GLY A 1 85 ? -2.909 4.409 0.407 1.00 98.81 85 GLY A N 1
ATOM 593 C CA . GLY A 1 85 ? -2.941 3.690 1.675 1.00 98.81 85 GLY A CA 1
ATOM 594 C C . GLY A 1 85 ? -3.434 4.532 2.845 1.00 98.81 85 GLY A C 1
ATOM 595 O O . GLY A 1 85 ? -3.751 5.714 2.718 1.00 98.81 85 GLY A O 1
ATOM 596 N N . LEU A 1 86 ? -3.435 3.920 4.024 1.00 98.88 86 LEU A N 1
ATOM 597 C CA . LEU A 1 86 ? -3.696 4.565 5.305 1.00 98.88 86 LEU A CA 1
ATOM 598 C C . LEU A 1 86 ? -2.405 4.684 6.116 1.00 98.88 86 LEU A C 1
ATOM 600 O O . LEU A 1 86 ? -1.605 3.753 6.178 1.00 98.88 86 LEU A O 1
ATOM 604 N N . PHE A 1 87 ? -2.232 5.810 6.800 1.00 98.75 87 PHE A N 1
ATOM 605 C CA . PHE A 1 87 ? -1.166 6.015 7.774 1.00 98.75 87 PHE A CA 1
ATOM 606 C C . PHE A 1 87 ? -1.770 6.344 9.140 1.00 98.75 87 PHE A C 1
ATOM 608 O O . PHE A 1 87 ? -2.386 7.397 9.316 1.00 98.75 87 PHE A O 1
ATOM 615 N N . ILE A 1 88 ? -1.571 5.456 10.114 1.00 98.75 88 ILE A N 1
ATOM 616 C CA . ILE A 1 88 ? -1.932 5.662 11.519 1.00 98.75 88 ILE A CA 1
ATOM 617 C C . ILE A 1 88 ? -0.624 5.790 12.295 1.00 98.75 88 ILE A C 1
ATOM 619 O O . ILE A 1 88 ? 0.122 4.827 12.463 1.00 98.75 88 ILE A O 1
ATOM 623 N N . GLY A 1 89 ? -0.313 6.992 12.757 1.00 97.38 89 GLY A N 1
ATOM 624 C CA . GLY A 1 89 ? 0.967 7.227 13.401 1.00 97.38 89 GLY A CA 1
ATOM 625 C C . GLY A 1 89 ? 1.099 8.596 14.031 1.00 97.38 89 GLY A C 1
ATOM 626 O O . GLY A 1 89 ? 0.108 9.293 14.235 1.00 97.38 89 GLY A O 1
ATOM 627 N N . ASP A 1 90 ? 2.337 8.974 14.338 1.00 96.81 90 ASP A N 1
ATOM 628 C CA . ASP A 1 90 ? 2.678 10.236 15.008 1.00 96.81 90 ASP A CA 1
ATOM 629 C C . ASP A 1 90 ? 1.941 10.426 16.350 1.00 96.81 90 ASP A C 1
ATOM 631 O O . ASP A 1 90 ? 1.509 11.527 16.689 1.00 96.81 90 ASP A O 1
ATOM 635 N N . GLY A 1 91 ? 1.777 9.345 17.118 1.00 97.50 91 GLY A N 1
ATOM 636 C CA . GLY A 1 91 ? 1.055 9.338 18.394 1.00 97.50 91 GLY A CA 1
ATOM 637 C C . GLY A 1 91 ? -0.454 9.094 18.270 1.00 97.50 91 GLY A C 1
ATOM 638 O O . GLY A 1 91 ? -1.177 9.214 19.266 1.00 97.50 91 GLY A O 1
ATOM 639 N N . ALA A 1 92 ? -0.949 8.760 17.072 1.00 98.56 92 ALA A N 1
ATOM 640 C CA . ALA A 1 92 ? -2.343 8.377 16.874 1.00 98.56 92 ALA A CA 1
ATOM 641 C C . ALA A 1 92 ? -2.705 7.137 17.707 1.00 98.56 92 ALA A C 1
ATOM 643 O O . ALA A 1 92 ? -1.943 6.175 17.782 1.00 98.56 92 ALA A O 1
ATOM 644 N N . HIS A 1 93 ? -3.887 7.157 18.318 1.00 98.75 93 HIS A N 1
ATOM 645 C CA . HIS A 1 93 ? -4.344 6.083 19.195 1.00 98.75 93 HIS A CA 1
ATOM 646 C C . HIS A 1 93 ? -5.853 5.861 19.119 1.00 98.75 93 HIS A C 1
ATOM 648 O O . HIS A 1 93 ? -6.592 6.764 18.718 1.00 98.75 93 HIS A O 1
ATOM 654 N N . ASN A 1 94 ? -6.314 4.683 19.545 1.00 98.75 94 ASN A N 1
ATOM 655 C CA . ASN A 1 94 ? -7.730 4.305 19.538 1.00 98.75 94 ASN A CA 1
ATOM 656 C C . ASN A 1 94 ? -8.342 4.436 18.130 1.00 98.75 94 ASN A C 1
ATOM 658 O O . ASN A 1 94 ? -9.183 5.302 17.854 1.00 98.75 94 ASN A O 1
ATOM 662 N N . VAL A 1 95 ? -7.845 3.610 17.209 1.00 98.94 95 VAL A N 1
ATOM 663 C CA . VAL A 1 95 ? -8.273 3.603 15.805 1.00 98.94 95 VAL A CA 1
ATOM 664 C C . VAL 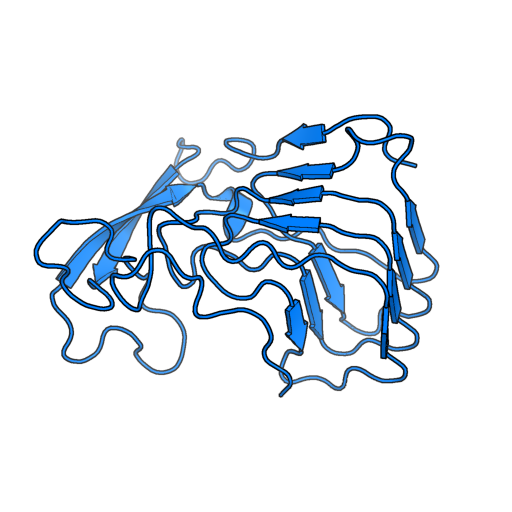A 1 95 ? -8.812 2.232 15.427 1.00 98.94 95 VAL A C 1
ATOM 666 O O . VAL A 1 95 ? -8.189 1.207 15.677 1.00 98.94 95 VAL A O 1
ATOM 669 N N . ILE A 1 96 ? -9.969 2.224 14.775 1.00 98.94 96 ILE A N 1
ATOM 670 C CA . ILE A 1 96 ? -10.618 1.021 14.260 1.00 98.94 96 ILE A CA 1
ATOM 671 C C . ILE A 1 96 ? -10.734 1.155 12.739 1.00 98.94 96 ILE A C 1
ATOM 673 O O . ILE A 1 96 ? -11.277 2.149 12.254 1.00 98.94 96 ILE A O 1
ATOM 677 N N . VAL A 1 97 ? -10.250 0.162 11.992 1.00 98.88 97 VAL A N 1
ATOM 678 C CA . VAL A 1 97 ? -10.380 0.064 10.529 1.00 98.88 97 VAL A CA 1
ATOM 679 C C . VAL A 1 97 ? -11.083 -1.245 10.205 1.00 98.88 97 VAL A C 1
ATOM 681 O O . VAL A 1 97 ? -10.539 -2.315 10.488 1.00 98.88 97 VAL A O 1
ATOM 684 N N . ARG A 1 98 ? -12.311 -1.172 9.678 1.00 98.81 98 ARG A N 1
ATOM 685 C CA . ARG A 1 98 ? -13.165 -2.351 9.514 1.00 98.81 98 ARG A CA 1
ATOM 686 C C . ARG A 1 98 ? -13.964 -2.417 8.226 1.00 98.81 98 ARG A C 1
ATOM 688 O O . ARG A 1 98 ? -14.544 -1.421 7.802 1.00 98.81 98 ARG A O 1
ATOM 695 N N . ASN A 1 99 ? -14.116 -3.630 7.699 1.00 98.75 99 ASN A N 1
ATOM 696 C CA . ASN A 1 99 ? -14.983 -3.928 6.556 1.00 98.75 99 ASN A CA 1
ATOM 697 C C . ASN A 1 99 ? -14.685 -3.061 5.318 1.00 98.75 99 ASN A C 1
ATOM 699 O O . ASN A 1 99 ? -15.600 -2.555 4.671 1.00 98.75 99 ASN A O 1
ATOM 703 N N . LEU A 1 100 ? -13.402 -2.833 5.022 1.00 98.81 100 LEU A N 1
ATOM 704 C CA . LEU A 1 100 ? -12.958 -2.087 3.845 1.00 98.81 100 LEU A CA 1
ATOM 705 C C . LEU A 1 100 ? -12.150 -2.973 2.901 1.00 98.81 100 LEU A C 1
ATOM 707 O O . LEU A 1 100 ? -11.345 -3.792 3.340 1.00 98.81 100 LEU A O 1
ATOM 711 N N . THR A 1 101 ? -12.299 -2.742 1.599 1.00 98.81 101 THR A N 1
ATOM 712 C CA . THR A 1 101 ? -11.292 -3.162 0.616 1.00 98.81 101 THR A CA 1
ATOM 713 C C . THR A 1 101 ? -10.237 -2.063 0.481 1.00 98.81 101 THR A C 1
ATOM 715 O O . THR A 1 101 ? -10.577 -0.931 0.147 1.00 98.81 101 THR A O 1
ATOM 718 N N . LEU A 1 102 ? -8.973 -2.378 0.751 1.00 98.94 102 LEU A N 1
ATOM 719 C CA . LEU A 1 102 ? -7.817 -1.500 0.560 1.00 98.94 102 LEU A CA 1
ATOM 720 C C . LEU A 1 102 ? -6.996 -2.059 -0.604 1.00 98.94 102 LEU A C 1
ATOM 722 O O . LEU A 1 102 ? -6.424 -3.147 -0.486 1.00 98.94 102 LEU A O 1
ATOM 726 N N . SER A 1 103 ? -6.985 -1.374 -1.749 1.00 98.81 103 SER A N 1
ATOM 727 C CA . SER A 1 103 ? -6.463 -1.986 -2.973 1.00 98.81 103 SER A CA 1
ATOM 728 C C . SER A 1 103 ? -5.833 -1.041 -3.987 1.00 98.81 103 SER A C 1
ATOM 730 O O . SER A 1 103 ? -5.877 0.179 -3.867 1.00 98.81 103 SER A O 1
ATOM 732 N N . ASP A 1 104 ? -5.251 -1.640 -5.027 1.00 98.81 104 ASP A N 1
ATOM 733 C CA . ASP A 1 104 ? -4.873 -0.959 -6.270 1.00 98.81 104 ASP A CA 1
ATOM 734 C C . ASP A 1 104 ? -3.873 0.183 -6.061 1.00 98.81 104 ASP A C 1
ATOM 736 O O . ASP A 1 104 ? -4.003 1.262 -6.636 1.00 98.81 104 ASP A O 1
ATOM 740 N N . ILE A 1 105 ? -2.859 -0.065 -5.233 1.00 98.88 105 ILE A N 1
ATOM 741 C CA . ILE A 1 105 ? -1.801 0.900 -4.933 1.00 98.88 105 ILE A CA 1
ATOM 742 C C . ILE A 1 105 ? -0.549 0.478 -5.692 1.00 98.88 105 ILE A C 1
ATOM 744 O O . ILE A 1 105 ? 0.213 -0.342 -5.189 1.00 98.88 105 ILE A O 1
ATOM 748 N N . ASN A 1 106 ? -0.346 1.018 -6.899 1.00 98.81 106 ASN A N 1
ATOM 749 C CA . ASN A 1 106 ? 0.845 0.783 -7.731 1.00 98.81 106 ASN A CA 1
ATOM 750 C C . ASN A 1 106 ? 1.344 -0.688 -7.720 1.00 98.81 106 ASN A C 1
ATOM 752 O O . ASN A 1 106 ? 2.499 -0.935 -7.371 1.00 98.81 106 ASN A O 1
ATOM 756 N N . PRO A 1 107 ? 0.508 -1.689 -8.072 1.00 98.50 107 PRO A N 1
ATOM 757 C CA . PRO A 1 107 ? 0.800 -3.114 -7.842 1.00 98.50 107 PRO A CA 1
ATOM 758 C C . PRO A 1 107 ? 2.091 -3.625 -8.504 1.00 98.50 107 PRO A C 1
ATOM 760 O O . PRO A 1 107 ? 2.704 -4.577 -8.022 1.00 98.50 107 PRO A O 1
ATOM 763 N N . SER A 1 108 ? 2.524 -2.994 -9.598 1.00 98.31 108 SER A N 1
ATOM 764 C CA . SER A 1 108 ? 3.760 -3.333 -10.309 1.00 98.31 108 SER A CA 1
ATOM 765 C C . SER A 1 108 ? 5.023 -2.718 -9.707 1.00 98.31 108 SER A C 1
ATOM 767 O O . SER A 1 108 ? 6.114 -3.032 -10.178 1.00 98.31 108 SER A O 1
ATOM 769 N N . VAL A 1 109 ? 4.913 -1.851 -8.695 1.00 98.75 109 VAL A N 1
ATOM 770 C CA . VAL A 1 109 ? 6.027 -1.026 -8.213 1.00 98.75 109 VAL A CA 1
ATOM 771 C C . VAL A 1 109 ? 6.259 -1.231 -6.718 1.00 98.75 109 VAL A C 1
ATOM 773 O O . VAL A 1 109 ? 5.542 -0.699 -5.870 1.00 98.75 109 VAL A O 1
ATOM 776 N N . VAL A 1 110 ? 7.338 -1.933 -6.372 1.00 98.62 110 VAL A N 1
ATOM 777 C CA . VAL A 1 110 ? 7.871 -1.940 -5.005 1.00 98.62 110 VAL A CA 1
ATOM 778 C C . VAL A 1 110 ? 8.308 -0.523 -4.642 1.00 98.62 110 VAL A C 1
ATOM 780 O O . VAL A 1 110 ? 8.885 0.193 -5.462 1.00 98.62 110 VAL A O 1
ATOM 783 N N . TRP A 1 111 ? 8.011 -0.120 -3.404 1.00 98.50 111 TRP A N 1
ATOM 784 C CA . TRP A 1 111 ? 8.081 1.270 -2.932 1.00 98.50 111 TRP A CA 1
ATOM 785 C C . TRP A 1 111 ? 7.062 2.221 -3.573 1.00 98.50 111 TRP A C 1
ATOM 787 O O . TRP A 1 111 ? 7.084 3.400 -3.249 1.00 98.50 111 TRP A O 1
ATOM 797 N N . GLY A 1 112 ? 6.143 1.728 -4.410 1.00 98.31 112 GLY A N 1
ATOM 798 C CA . GLY A 1 112 ? 5.045 2.509 -4.987 1.00 98.31 112 GLY A CA 1
ATOM 799 C C . GLY A 1 112 ? 3.882 2.775 -4.024 1.00 98.31 112 GLY A C 1
ATOM 800 O O . GLY A 1 112 ? 3.013 3.583 -4.341 1.00 98.31 112 GLY A O 1
ATOM 801 N N . GLY A 1 113 ? 3.865 2.118 -2.861 1.00 98.56 113 GLY A N 1
ATOM 802 C CA . GLY A 1 113 ? 2.918 2.370 -1.776 1.00 98.56 113 GLY A CA 1
ATOM 803 C C . GLY A 1 113 ? 2.656 1.141 -0.903 1.00 98.56 113 GLY A C 1
ATOM 804 O O . GLY A 1 113 ? 2.858 0.001 -1.328 1.00 98.56 113 GLY A O 1
ATOM 805 N N . ASP A 1 114 ? 2.200 1.400 0.320 1.00 98.88 114 ASP A N 1
ATOM 806 C CA . ASP A 1 114 ? 1.726 0.398 1.279 1.00 98.88 114 ASP A CA 1
ATOM 807 C C . ASP A 1 114 ? 0.245 0.646 1.569 1.00 98.88 114 ASP A C 1
ATOM 809 O O . ASP A 1 114 ? -0.204 1.792 1.528 1.00 98.88 114 ASP A O 1
ATOM 813 N N . ALA A 1 115 ? -0.516 -0.399 1.891 1.00 98.88 115 ALA A N 1
ATOM 814 C CA . ALA A 1 115 ? -1.949 -0.250 2.145 1.00 98.88 115 ALA A CA 1
ATOM 815 C C . ALA A 1 115 ? -2.266 0.290 3.544 1.00 98.88 115 ALA A C 1
ATOM 817 O O . ALA A 1 115 ? -3.155 1.132 3.680 1.00 98.88 115 ALA A O 1
ATOM 818 N N . LEU A 1 116 ? -1.556 -0.160 4.581 1.00 98.81 116 LEU A N 1
ATOM 819 C CA . LEU A 1 116 ? -1.755 0.318 5.949 1.00 98.81 116 LEU A CA 1
ATOM 820 C C . LEU A 1 116 ? -0.432 0.358 6.717 1.00 98.81 116 LEU A C 1
ATOM 822 O O . LEU A 1 116 ? 0.176 -0.672 7.010 1.00 98.81 116 LEU A O 1
ATOM 826 N N . THR A 1 117 ? -0.022 1.566 7.089 1.00 98.75 117 THR A N 1
ATOM 827 C CA . THR A 1 117 ? 1.196 1.827 7.858 1.00 98.75 117 THR A CA 1
ATOM 828 C C . THR A 1 117 ? 0.851 2.246 9.281 1.00 98.75 117 THR A C 1
ATOM 830 O O . THR A 1 117 ? 0.113 3.211 9.488 1.00 98.75 117 THR A O 1
ATOM 833 N N . LEU A 1 118 ? 1.433 1.553 10.260 1.00 98.56 118 LEU A N 1
ATOM 834 C CA . LEU A 1 118 ? 1.401 1.900 11.679 1.00 98.56 118 LEU A CA 1
ATOM 835 C C . LEU A 1 118 ? 2.766 2.444 12.095 1.00 98.56 118 LEU A C 1
ATOM 837 O O . LEU A 1 118 ? 3.764 1.761 11.914 1.00 98.56 118 LEU A O 1
ATOM 841 N N . ASN A 1 119 ? 2.868 3.648 12.653 1.00 97.81 119 ASN A N 1
ATOM 842 C CA . ASN A 1 119 ? 4.172 4.173 13.082 1.00 97.81 119 ASN A CA 1
ATOM 843 C C . ASN A 1 119 ? 4.034 5.138 14.260 1.00 97.81 119 ASN A C 1
ATOM 845 O O . ASN A 1 119 ? 3.586 6.267 14.067 1.00 97.81 119 ASN A O 1
ATOM 849 N N . LYS A 1 120 ? 4.451 4.727 15.465 1.00 97.69 120 LYS A N 1
ATOM 850 C CA . LYS A 1 120 ? 4.114 5.422 16.727 1.00 97.69 120 LYS A CA 1
ATOM 851 C C . LYS A 1 120 ? 2.596 5.460 16.938 1.00 97.69 120 LYS A C 1
ATOM 853 O O . LYS A 1 120 ? 2.003 6.539 16.945 1.00 97.69 120 LYS A O 1
ATOM 858 N N . ALA A 1 121 ? 1.971 4.291 17.050 1.00 98.25 121 ALA A N 1
ATOM 859 C CA . ALA A 1 121 ? 0.524 4.148 17.210 1.00 98.25 121 ALA A CA 1
ATOM 860 C C . ALA A 1 121 ? 0.173 3.223 18.384 1.00 98.25 121 ALA A C 1
ATOM 862 O O . ALA A 1 121 ? 0.944 2.322 18.703 1.00 98.25 121 ALA A O 1
ATOM 863 N N . ASP A 1 122 ? -0.984 3.428 19.012 1.00 98.62 122 ASP A N 1
ATOM 864 C CA . ASP A 1 122 ? -1.434 2.611 20.148 1.00 98.62 122 ASP A CA 1
ATOM 865 C C . ASP A 1 122 ? -2.933 2.283 20.082 1.00 98.62 122 ASP A C 1
ATOM 867 O O . ASP A 1 122 ? -3.755 3.140 19.758 1.00 98.62 122 ASP A O 1
ATOM 871 N N . GLY A 1 123 ? -3.312 1.042 20.386 1.00 98.56 123 GLY A N 1
ATOM 872 C CA . GLY A 1 123 ? -4.720 0.641 20.432 1.00 98.56 123 GLY A CA 1
ATOM 873 C C . GLY A 1 123 ? -5.381 0.702 19.054 1.00 98.56 123 GLY A C 1
ATOM 874 O O . GLY A 1 123 ? -6.316 1.478 18.833 1.00 98.56 123 GLY A O 1
ATOM 875 N N . VAL A 1 124 ? -4.868 -0.094 18.112 1.00 98.81 124 VAL A N 1
ATOM 876 C CA . VAL A 1 124 ? -5.378 -0.158 16.735 1.00 98.81 124 VAL A CA 1
ATOM 877 C C . VAL A 1 124 ? -6.017 -1.516 16.465 1.00 98.81 124 VAL A C 1
ATOM 879 O O . VAL A 1 124 ? -5.386 -2.553 16.660 1.00 98.81 124 VAL A O 1
ATOM 882 N N . TRP A 1 125 ? -7.254 -1.516 15.967 1.00 98.94 125 TRP A N 1
ATOM 883 C CA . TRP A 1 125 ? -7.965 -2.729 15.565 1.00 98.94 125 TRP A CA 1
ATOM 884 C C . TRP A 1 125 ? -8.248 -2.731 14.062 1.00 98.94 125 TRP A C 1
ATOM 886 O O . TRP A 1 125 ? -8.996 -1.893 13.556 1.00 98.94 125 TRP A O 1
ATOM 896 N N . ILE A 1 126 ? -7.638 -3.679 13.355 1.00 98.88 126 ILE A N 1
ATOM 897 C CA . ILE A 1 126 ? -7.764 -3.880 11.910 1.00 98.88 126 ILE A CA 1
ATOM 898 C C . ILE A 1 126 ? -8.557 -5.168 11.710 1.00 98.88 126 ILE A C 1
ATOM 900 O O . ILE A 1 126 ? -8.031 -6.254 11.965 1.00 98.88 126 ILE A O 1
ATOM 904 N N . ASP A 1 127 ? -9.822 -5.065 11.296 1.00 98.88 127 ASP A N 1
ATOM 905 C CA . ASP A 1 127 ? -10.722 -6.222 11.275 1.00 98.88 127 ASP A CA 1
ATOM 906 C C . ASP A 1 127 ? -11.669 -6.320 10.076 1.00 98.88 127 ASP A C 1
ATOM 908 O O . ASP A 1 127 ? -12.281 -5.337 9.678 1.00 98.88 127 ASP A O 1
ATOM 912 N N . HIS A 1 128 ? -11.835 -7.524 9.520 1.00 98.75 128 HIS A N 1
ATOM 913 C CA . HIS A 1 128 ? -12.703 -7.773 8.355 1.00 98.75 128 HIS A CA 1
ATOM 914 C C . HIS A 1 128 ? -12.362 -6.934 7.112 1.00 98.75 128 HIS A C 1
ATOM 916 O O . HIS A 1 128 ? -13.236 -6.622 6.311 1.00 98.75 128 HIS A O 1
ATOM 922 N N . ASN A 1 129 ? -11.103 -6.542 6.929 1.00 98.88 129 ASN A N 1
ATOM 923 C CA . ASN A 1 129 ? -10.674 -5.838 5.722 1.00 98.88 129 ASN A CA 1
ATOM 924 C C . ASN A 1 129 ? -10.160 -6.819 4.666 1.00 98.88 129 ASN A C 1
ATOM 926 O O . ASN A 1 129 ? -9.726 -7.921 4.989 1.00 98.88 129 ASN A O 1
ATOM 930 N N . THR A 1 130 ? -10.177 -6.398 3.405 1.00 98.88 130 THR A N 1
ATOM 931 C CA . THR A 1 130 ? -9.521 -7.096 2.293 1.00 98.88 130 THR A CA 1
ATOM 932 C C . THR A 1 130 ? -8.385 -6.235 1.760 1.00 98.88 130 THR A C 1
ATOM 934 O O . THR A 1 130 ? -8.601 -5.067 1.447 1.00 98.88 130 THR A O 1
ATOM 937 N N . PHE A 1 131 ? -7.192 -6.805 1.626 1.00 98.94 131 PHE A N 1
ATOM 938 C CA . PHE A 1 131 ? -6.016 -6.153 1.048 1.00 98.94 131 PHE A CA 1
ATOM 939 C C . PHE A 1 131 ? -5.674 -6.820 -0.282 1.00 98.94 131 PHE A C 1
ATOM 941 O O . PHE A 1 131 ? -5.546 -8.041 -0.319 1.00 98.94 131 PHE A O 1
ATOM 948 N N . ALA A 1 132 ? -5.524 -6.058 -1.369 1.00 98.75 132 ALA A N 1
ATOM 949 C CA . ALA A 1 132 ? -5.271 -6.645 -2.689 1.00 98.75 132 ALA A CA 1
ATOM 950 C C . ALA A 1 132 ? -4.506 -5.705 -3.627 1.00 98.75 132 ALA A C 1
ATOM 952 O O . ALA A 1 132 ? -4.770 -4.507 -3.651 1.00 98.75 132 ALA A O 1
ATOM 953 N N . ARG A 1 133 ? -3.631 -6.252 -4.483 1.00 98.75 133 ARG A N 1
ATOM 954 C CA . ARG A 1 133 ? -2.948 -5.495 -5.558 1.00 98.75 133 ARG A CA 1
ATOM 955 C C . ARG A 1 133 ? -2.206 -4.256 -5.026 1.00 98.75 133 ARG A C 1
ATOM 957 O O . ARG A 1 133 ? -2.447 -3.129 -5.459 1.00 98.75 133 ARG A O 1
ATOM 964 N N . ILE A 1 134 ? -1.319 -4.485 -4.062 1.00 98.88 134 ILE A N 1
ATOM 965 C CA . ILE A 1 134 ? -0.496 -3.459 -3.410 1.00 98.88 134 ILE A CA 1
ATOM 966 C C . ILE A 1 134 ? 0.938 -3.583 -3.923 1.00 98.88 134 ILE A C 1
ATOM 968 O O . ILE A 1 134 ? 1.424 -4.691 -4.108 1.00 98.88 134 ILE A O 1
ATOM 972 N N . GLY A 1 135 ? 1.626 -2.470 -4.168 1.00 98.62 135 GLY A N 1
ATOM 973 C CA . GLY A 1 135 ? 2.995 -2.478 -4.687 1.00 98.62 135 GLY A CA 1
ATOM 974 C C . GLY A 1 135 ? 4.003 -3.045 -3.690 1.00 98.62 135 GLY A C 1
ATOM 975 O O . GLY A 1 135 ? 4.918 -3.781 -4.066 1.00 98.62 135 GLY A O 1
ATOM 976 N N . ARG A 1 136 ? 3.820 -2.740 -2.400 1.00 98.50 136 ARG A N 1
ATOM 977 C CA . ARG A 1 136 ? 4.650 -3.252 -1.306 1.00 98.50 136 ARG A CA 1
ATOM 978 C C . ARG A 1 136 ? 3.786 -3.767 -0.148 1.00 98.50 136 ARG A C 1
ATOM 980 O O . ARG A 1 136 ? 3.012 -4.690 -0.366 1.00 98.50 136 ARG A O 1
ATOM 987 N N . GLN A 1 137 ? 3.932 -3.257 1.073 1.00 98.69 137 GLN A N 1
ATOM 988 C CA . GLN A 1 137 ? 3.386 -3.914 2.259 1.00 98.69 137 GLN A CA 1
ATOM 989 C C . GLN A 1 137 ? 1.861 -3.792 2.316 1.00 98.69 137 GLN A C 1
ATOM 991 O O . GLN A 1 137 ? 1.318 -2.695 2.170 1.00 98.69 137 GLN A O 1
ATOM 996 N N . MET A 1 138 ? 1.158 -4.897 2.586 1.00 98.81 138 MET A N 1
ATOM 997 C CA . MET A 1 138 ? -0.270 -4.817 2.917 1.00 98.81 138 MET A CA 1
ATOM 998 C C . MET A 1 138 ? -0.458 -4.237 4.324 1.00 98.81 138 MET A C 1
ATOM 1000 O O . MET A 1 138 ? -1.298 -3.361 4.518 1.00 98.81 138 MET A O 1
ATOM 1004 N N . ILE A 1 139 ? 0.369 -4.657 5.287 1.00 98.75 139 ILE A N 1
ATOM 1005 C CA . ILE A 1 139 ? 0.488 -4.002 6.597 1.00 98.75 139 ILE A CA 1
ATOM 1006 C C . ILE A 1 139 ? 1.962 -3.857 6.963 1.00 98.75 139 ILE A C 1
ATOM 1008 O O . ILE A 1 139 ? 2.734 -4.810 6.854 1.00 98.75 139 ILE A O 1
ATOM 1012 N N . VAL A 1 140 ? 2.348 -2.679 7.447 1.00 98.38 140 VAL A N 1
ATOM 1013 C CA . VAL A 1 140 ? 3.703 -2.429 7.945 1.00 98.38 140 VAL A CA 1
ATOM 1014 C C . VAL A 1 140 ? 3.691 -1.665 9.261 1.00 98.38 140 VAL A C 1
ATOM 1016 O O . VAL A 1 140 ? 2.983 -0.665 9.390 1.00 98.38 140 VAL A O 1
ATOM 1019 N N . THR A 1 141 ? 4.501 -2.101 10.230 1.00 96.38 141 THR A N 1
ATOM 1020 C CA . THR A 1 141 ? 4.923 -1.227 11.330 1.00 96.38 141 THR A CA 1
ATOM 1021 C C . THR A 1 141 ? 6.197 -0.498 10.913 1.00 96.38 141 THR A C 1
ATOM 1023 O O . THR A 1 141 ? 7.149 -1.088 10.406 1.00 96.38 141 THR A O 1
ATOM 1026 N N . GLY A 1 142 ? 6.195 0.825 11.044 1.00 89.06 142 GLY A N 1
ATOM 1027 C CA . GLY A 1 142 ? 7.391 1.639 10.899 1.00 89.06 142 GLY A CA 1
ATOM 1028 C C . GLY A 1 142 ? 8.318 1.477 12.103 1.00 89.06 142 GLY A C 1
ATOM 1029 O O . GLY A 1 142 ? 8.059 0.712 13.022 1.00 89.06 142 GLY A O 1
ATOM 1030 N N . TRP A 1 143 ? 9.388 2.264 12.126 1.00 90.38 143 TRP A N 1
ATOM 1031 C CA . TRP A 1 143 ? 10.404 2.208 13.185 1.00 90.38 143 TRP A CA 1
ATOM 1032 C C . TRP A 1 143 ? 9.935 2.713 14.557 1.00 90.38 143 TRP A C 1
ATOM 1034 O O . TRP A 1 143 ? 10.632 2.544 15.554 1.00 90.38 143 TRP A O 1
ATOM 1044 N N . GLY A 1 144 ? 8.799 3.405 14.621 1.00 91.81 144 GLY A N 1
ATOM 1045 C CA . GLY A 1 144 ? 8.194 3.831 15.873 1.00 91.81 144 GLY A CA 1
ATOM 1046 C C . GLY A 1 144 ? 7.199 2.802 16.390 1.00 91.81 144 GLY A C 1
ATOM 1047 O O . GLY A 1 144 ? 6.373 2.307 15.626 1.00 91.81 144 GLY A O 1
ATOM 1048 N N . THR A 1 145 ? 7.228 2.557 17.700 1.00 94.19 145 THR A N 1
ATOM 1049 C CA . THR A 1 145 ? 6.435 1.523 18.375 1.00 94.19 145 THR A CA 1
ATOM 1050 C C . THR A 1 145 ? 4.956 1.542 17.977 1.00 94.19 145 THR A C 1
ATOM 1052 O O . THR A 1 145 ? 4.287 2.571 18.084 1.00 94.19 145 THR A O 1
ATOM 1055 N N . ALA A 1 146 ? 4.449 0.388 17.546 1.00 95.38 146 ALA A N 1
ATOM 1056 C CA . ALA A 1 146 ? 3.026 0.119 17.392 1.00 95.38 146 ALA A CA 1
ATOM 1057 C C . ALA A 1 146 ? 2.579 -0.820 18.526 1.00 95.38 146 ALA A C 1
ATOM 1059 O O . ALA A 1 146 ? 2.949 -1.992 18.542 1.00 95.38 146 ALA A O 1
ATOM 1060 N N . SER A 1 147 ? 1.822 -0.298 19.489 1.00 96.75 147 SER A N 1
ATOM 1061 C CA . SER A 1 147 ? 1.404 -1.017 20.700 1.00 96.75 147 SER A CA 1
ATOM 1062 C C . SER A 1 147 ? -0.080 -1.384 20.655 1.00 96.75 147 SER A C 1
ATOM 1064 O O . SER A 1 147 ? -0.887 -0.683 20.047 1.00 96.75 147 SER A O 1
ATOM 1066 N N . HIS A 1 148 ? -0.454 -2.493 21.302 1.00 98.06 148 HIS A N 1
ATOM 1067 C CA . HIS A 1 148 ? -1.848 -2.957 21.407 1.00 98.06 148 HIS A CA 1
ATOM 1068 C C . HIS A 1 148 ? -2.574 -3.017 20.051 1.00 98.06 148 HIS A C 1
ATOM 1070 O O . HIS A 1 148 ? -3.670 -2.480 19.875 1.00 98.06 148 HIS A O 1
ATOM 1076 N N . VAL A 1 149 ? -1.935 -3.660 19.073 1.00 98.38 149 VAL A N 1
ATOM 1077 C CA . VAL A 1 149 ? -2.491 -3.854 17.732 1.00 98.38 149 VAL A CA 1
ATOM 1078 C C . VAL A 1 149 ? -3.190 -5.209 17.661 1.00 98.38 149 VAL A C 1
ATOM 1080 O O . VAL A 1 149 ? -2.597 -6.233 17.988 1.00 98.38 149 VAL A O 1
ATOM 1083 N N . THR A 1 150 ? -4.442 -5.223 17.206 1.00 98.75 150 THR A N 1
ATOM 1084 C CA . THR A 1 150 ? -5.176 -6.452 16.876 1.00 98.75 150 THR A CA 1
ATOM 1085 C C . THR A 1 150 ? -5.457 -6.492 15.381 1.00 98.75 150 THR A C 1
ATOM 1087 O O . THR A 1 150 ? -6.055 -5.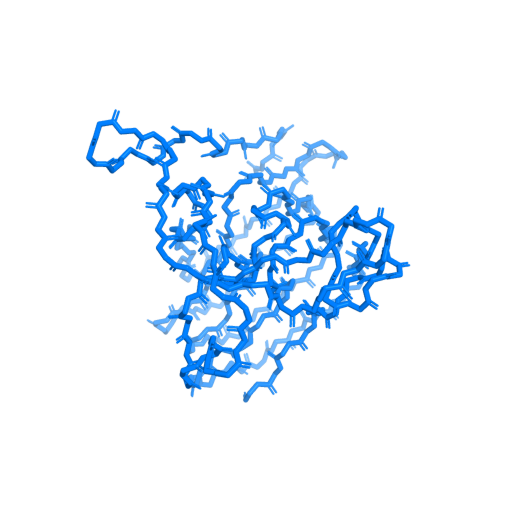566 14.833 1.00 98.75 150 THR A O 1
ATOM 1090 N N . ILE A 1 151 ? -5.053 -7.583 14.731 1.00 98.69 151 ILE A N 1
ATOM 1091 C CA . ILE A 1 151 ? -5.334 -7.875 13.322 1.00 98.69 151 ILE A CA 1
ATOM 1092 C C . ILE A 1 151 ? -6.183 -9.147 13.303 1.00 98.69 151 ILE A C 1
ATOM 1094 O O . ILE A 1 151 ? -5.681 -10.222 13.622 1.00 98.69 151 ILE A O 1
ATOM 1098 N N . SER A 1 152 ? -7.470 -9.037 12.974 1.00 98.81 152 SER A N 1
ATOM 1099 C CA . SER A 1 152 ? -8.412 -10.164 13.040 1.00 98.81 152 SER A CA 1
ATOM 1100 C C . SER A 1 152 ? -9.286 -10.264 11.795 1.00 98.81 152 SER A C 1
ATOM 1102 O O . SER A 1 152 ? -9.730 -9.260 11.259 1.00 98.81 152 SER A O 1
ATOM 1104 N N . SER A 1 153 ? -9.560 -11.482 11.326 1.00 98.62 153 SER A N 1
ATOM 1105 C CA . SER A 1 153 ? -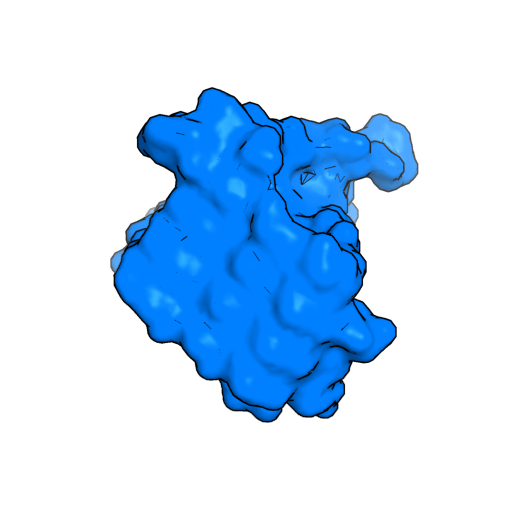10.552 -11.737 10.263 1.00 98.62 153 SER A CA 1
ATOM 1106 C C . SER A 1 153 ? -10.325 -10.962 8.953 1.00 98.62 153 SER A C 1
ATOM 1108 O O . SER A 1 153 ? -11.281 -10.677 8.242 1.00 98.62 153 SER A O 1
ATOM 1110 N N . ASN A 1 154 ? -9.086 -10.572 8.643 1.00 98.81 154 ASN A N 1
ATOM 1111 C CA . ASN A 1 154 ? -8.764 -9.882 7.393 1.00 98.81 154 ASN A CA 1
ATOM 1112 C C . ASN A 1 154 ? -8.390 -10.893 6.306 1.00 98.81 154 ASN A C 1
ATOM 1114 O O . ASN A 1 154 ? -7.761 -11.908 6.602 1.00 98.81 154 ASN A O 1
ATOM 1118 N N . GLU A 1 155 ? -8.708 -10.560 5.060 1.00 98.69 155 GLU A N 1
ATOM 1119 C CA . GLU A 1 155 ? -8.250 -11.272 3.871 1.00 98.69 155 GLU A CA 1
ATOM 1120 C C . GLU A 1 155 ? -7.053 -10.540 3.256 1.00 98.69 155 GLU A C 1
ATOM 1122 O O . GLU A 1 155 ? -7.108 -9.336 2.991 1.00 98.69 155 GLU A O 1
ATOM 1127 N N . PHE A 1 156 ? -5.973 -11.275 3.003 1.00 98.75 156 PHE A N 1
ATOM 1128 C CA . PHE A 1 156 ? -4.776 -10.769 2.331 1.00 98.75 156 PHE A CA 1
ATOM 1129 C C . PHE A 1 156 ? -4.652 -11.460 0.975 1.00 98.75 156 PHE A C 1
ATOM 1131 O O . PHE A 1 156 ? -4.019 -12.508 0.849 1.00 98.75 156 PHE A O 1
ATOM 1138 N N . ASP A 1 157 ? -5.287 -10.877 -0.042 1.00 98.69 157 ASP A N 1
ATOM 1139 C CA . ASP A 1 157 ? -5.317 -11.432 -1.391 1.00 98.69 157 ASP A CA 1
ATOM 1140 C C . ASP A 1 157 ? -3.965 -11.226 -2.082 1.00 98.69 157 ASP A C 1
ATOM 1142 O O . ASP A 1 157 ? -3.683 -10.186 -2.685 1.00 98.69 157 ASP A O 1
ATOM 1146 N N . GLY A 1 158 ? -3.117 -12.247 -1.975 1.00 98.31 158 GLY A N 1
ATOM 1147 C CA . GLY A 1 158 ? -1.779 -12.265 -2.551 1.00 98.31 158 GLY A CA 1
ATOM 1148 C C . GLY A 1 158 ? -1.729 -12.504 -4.060 1.00 98.31 158 GLY A C 1
ATOM 1149 O O . GLY A 1 158 ? -0.630 -12.576 -4.602 1.00 98.31 158 GLY A O 1
ATOM 1150 N N . ARG A 1 159 ? -2.862 -12.645 -4.760 1.00 98.44 159 ARG A N 1
ATOM 1151 C CA . ARG A 1 159 ? -2.856 -12.830 -6.218 1.00 98.44 159 ARG A CA 1
ATOM 1152 C C . ARG A 1 159 ? -2.503 -11.514 -6.900 1.00 98.44 159 ARG A C 1
ATOM 1154 O O . ARG A 1 159 ? -3.167 -10.495 -6.706 1.00 98.44 159 ARG A O 1
ATOM 1161 N N . THR A 1 160 ? -1.478 -11.535 -7.742 1.00 97.31 160 THR A N 1
ATOM 1162 C CA . THR A 1 160 ? -1.009 -10.339 -8.448 1.00 97.31 160 THR A CA 1
ATOM 1163 C C . THR A 1 160 ? -0.453 -10.692 -9.828 1.00 97.31 160 THR A C 1
ATOM 1165 O O . THR A 1 160 ? 0.228 -11.704 -9.968 1.00 97.31 160 THR A O 1
ATOM 1168 N N . PRO A 1 161 ? -0.694 -9.871 -10.865 1.00 96.00 161 PRO A N 1
ATOM 1169 C CA . PRO A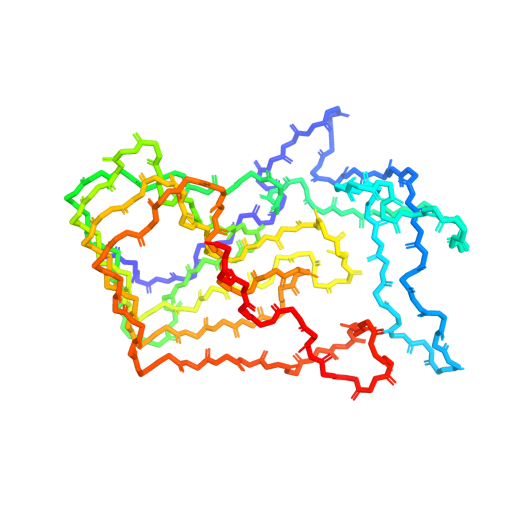 1 161 ? -0.023 -10.036 -12.154 1.00 96.00 161 PRO A CA 1
ATOM 1170 C C . PRO A 1 161 ? 1.453 -9.606 -12.115 1.00 96.00 161 PRO A C 1
ATOM 1172 O O . PRO A 1 161 ? 2.204 -9.947 -13.024 1.00 96.00 161 PRO A O 1
ATOM 1175 N N . TYR A 1 162 ? 1.870 -8.872 -11.075 1.00 97.62 162 TYR A N 1
ATOM 1176 C CA . TYR A 1 162 ? 3.242 -8.410 -10.882 1.00 97.62 162 TYR A CA 1
ATOM 1177 C C . TYR A 1 162 ? 3.780 -8.937 -9.556 1.00 97.62 162 TYR A C 1
ATOM 1179 O O . TYR A 1 162 ? 3.263 -8.580 -8.497 1.00 97.62 162 TYR A O 1
ATOM 1187 N N . SER A 1 163 ? 4.826 -9.758 -9.588 1.00 96.44 163 SER A N 1
ATOM 1188 C CA . SER A 1 163 ? 5.406 -10.352 -8.377 1.00 96.44 163 SER A CA 1
ATOM 1189 C C . SER A 1 163 ? 6.922 -10.194 -8.331 1.00 96.44 163 SER A C 1
ATOM 1191 O O . SER A 1 163 ? 7.611 -10.251 -9.348 1.00 96.44 163 SER A O 1
ATOM 1193 N N . SER A 1 164 ? 7.465 -10.034 -7.124 1.00 97.12 164 SER A N 1
ATOM 1194 C CA . SER A 1 164 ? 8.918 -10.071 -6.889 1.00 97.12 164 SER A CA 1
ATOM 1195 C C . SER A 1 164 ? 9.504 -11.482 -7.063 1.00 97.12 164 SER A C 1
ATOM 1197 O O . SER A 1 164 ? 10.719 -11.659 -7.141 1.00 97.12 164 SER A O 1
ATOM 1199 N N . THR A 1 165 ? 8.638 -12.494 -7.125 1.00 96.44 165 THR A N 1
ATOM 1200 C CA . THR A 1 165 ? 8.960 -13.921 -7.205 1.00 96.44 165 THR A CA 1
ATOM 1201 C C . THR A 1 165 ? 8.767 -14.519 -8.601 1.00 96.44 165 THR A C 1
ATOM 1203 O O . THR A 1 165 ? 9.371 -15.560 -8.871 1.00 96.44 165 THR A O 1
ATOM 1206 N N . CYS A 1 166 ? 8.080 -13.826 -9.519 1.00 95.56 166 CYS A N 1
ATOM 1207 C CA . CYS A 1 166 ? 7.721 -14.282 -10.873 1.00 95.56 166 CYS A CA 1
ATOM 1208 C C . CYS A 1 166 ? 6.722 -15.451 -10.917 1.00 95.56 166 CYS A C 1
ATOM 1210 O O . CYS A 1 166 ? 6.778 -16.271 -11.830 1.00 95.56 166 CYS A O 1
ATOM 1212 N N . ASP A 1 167 ? 5.838 -15.561 -9.930 1.00 96.12 167 ASP A N 1
ATOM 1213 C CA . ASP A 1 167 ? 4.908 -16.690 -9.780 1.00 96.12 167 ASP A CA 1
ATOM 1214 C C . ASP A 1 167 ? 3.462 -16.259 -9.487 1.00 96.12 167 ASP A C 1
ATOM 1216 O O . ASP A 1 167 ? 2.618 -17.092 -9.165 1.00 96.12 167 ASP A O 1
ATOM 1220 N N . GLY A 1 168 ? 3.173 -14.960 -9.583 1.00 96.00 168 GLY A N 1
ATOM 1221 C CA . GLY A 1 168 ? 1.843 -14.406 -9.343 1.00 96.00 168 GLY A CA 1
ATOM 1222 C C . GLY A 1 168 ? 1.452 -14.277 -7.866 1.00 96.00 168 GLY A C 1
ATOM 1223 O O . GLY A 1 168 ? 0.293 -13.966 -7.579 1.00 96.00 168 GLY A O 1
ATOM 1224 N N . HIS A 1 169 ? 2.398 -14.484 -6.940 1.00 97.50 169 HIS A N 1
ATOM 1225 C CA . HIS A 1 169 ? 2.185 -14.346 -5.501 1.00 97.50 169 HIS A CA 1
ATOM 1226 C C . HIS A 1 169 ? 2.829 -13.068 -4.951 1.00 97.50 169 HIS A C 1
ATOM 1228 O O . HIS A 1 169 ? 3.958 -12.695 -5.280 1.00 97.50 169 HIS A O 1
ATOM 1234 N N . HIS A 1 170 ? 2.097 -12.381 -4.080 1.00 98.44 170 HIS A N 1
ATOM 1235 C CA . HIS A 1 170 ? 2.552 -11.170 -3.415 1.00 98.44 170 HIS A CA 1
ATOM 1236 C C . HIS A 1 170 ? 3.569 -11.499 -2.321 1.00 98.44 170 HIS A C 1
ATOM 1238 O O . HIS A 1 170 ? 3.261 -12.204 -1.364 1.00 98.44 170 HIS A O 1
ATOM 1244 N N . TYR A 1 171 ? 4.780 -10.957 -2.442 1.00 98.31 171 TYR A N 1
ATOM 1245 C CA . TYR A 1 171 ? 5.865 -11.203 -1.485 1.00 98.31 171 TYR A CA 1
ATOM 1246 C C . TYR A 1 171 ? 5.746 -10.346 -0.207 1.00 98.31 171 TYR A C 1
ATOM 1248 O O . TYR A 1 171 ? 6.203 -10.737 0.864 1.00 98.31 171 TYR A O 1
ATOM 1256 N N . TRP A 1 172 ? 5.126 -9.166 -0.301 1.00 98.19 172 TRP A N 1
ATOM 1257 C CA . TRP A 1 172 ? 5.178 -8.110 0.720 1.00 98.19 172 TRP A CA 1
ATOM 1258 C C . TRP A 1 172 ? 3.890 -8.061 1.558 1.00 98.19 172 TRP A C 1
ATOM 1260 O O . TRP A 1 172 ? 3.127 -7.098 1.501 1.00 98.19 172 TRP A O 1
ATOM 1270 N N . VAL A 1 173 ? 3.579 -9.141 2.273 1.00 97.75 173 VAL A N 1
ATOM 1271 C CA . VAL A 1 173 ? 2.304 -9.240 3.005 1.00 97.75 173 VAL A CA 1
ATOM 1272 C C . VAL A 1 173 ? 2.350 -8.400 4.286 1.00 97.75 173 VAL A C 1
ATOM 1274 O O . VAL A 1 173 ? 1.704 -7.352 4.365 1.00 97.75 173 VAL A O 1
ATOM 1277 N N . TRP A 1 174 ? 3.146 -8.820 5.269 1.00 97.75 174 TRP A N 1
ATOM 1278 C CA . TRP A 1 174 ? 3.314 -8.112 6.536 1.00 97.75 174 TRP A CA 1
ATOM 1279 C C . TRP A 1 174 ? 4.786 -7.857 6.825 1.00 97.75 174 TRP A C 1
ATOM 1281 O O . TRP A 1 174 ? 5.627 -8.738 6.637 1.00 97.75 174 TRP A O 1
ATOM 1291 N N . LEU A 1 175 ? 5.078 -6.679 7.363 1.00 97.50 175 LEU A N 1
ATOM 1292 C CA . LEU A 1 175 ? 6.378 -6.371 7.939 1.00 97.50 175 LEU A CA 1
ATOM 1293 C C . LEU A 1 175 ? 6.185 -5.745 9.317 1.00 97.50 175 LEU A C 1
ATOM 1295 O O . LEU A 1 175 ? 5.716 -4.614 9.425 1.00 97.50 175 LEU A O 1
ATOM 1299 N N . PHE A 1 176 ? 6.557 -6.490 10.355 1.00 95.56 176 PHE A N 1
ATOM 1300 C CA . PHE A 1 176 ? 6.564 -6.006 11.730 1.00 95.56 176 PHE A CA 1
ATOM 1301 C C . PHE A 1 176 ? 8.013 -5.778 12.170 1.00 95.56 176 PHE A C 1
ATOM 1303 O O . PHE A 1 176 ? 8.772 -6.738 12.314 1.00 95.56 176 PHE A O 1
ATOM 1310 N N . LEU A 1 177 ? 8.386 -4.502 12.278 1.00 88.75 177 LEU A N 1
ATOM 1311 C CA . LEU A 1 177 ? 9.680 -3.995 12.744 1.00 88.75 177 LEU A CA 1
ATOM 1312 C C . LEU A 1 177 ? 9.656 -3.684 14.242 1.00 88.75 177 LEU A C 1
ATOM 1314 O O . LEU A 1 177 ? 8.593 -3.217 14.720 1.00 88.75 177 LEU A O 1
#

Sequence (177 aa):
MLDHLFDFRGSVVANGSAETTAPGCVVKPCAQGGEQLALNGANDFCQSRPAVMVTYDNAGLKPLKVGSNKTLIGAGTKAGIAGTGLFIGDGAHNVIVRNLTLSDINPSVVWGGDALTLNKADGVWIDHNTFARIGRQMIVTGWGTASHVTISSNEFDGRTPYSSTCDGHHYWVWLFL

pLDDT: mean 97.64, std 1.92, range [88.75, 98.94]

Organism: Pseudomonas syringae pv. maculicola (NCBI:txid59511)

Secondary structure (DSSP, 8-state):
-B-SEEE-TT---BTTBSEEEEEEEESS--TTS-BPEEE--GGGTTTTS-EEEEEEEGGGGSPEEE-SSEEEEB-TTS-EEESS-EEEETT-EEEEEES-EEEEE-TTEETS--SEEEESEEEEEEES-EEEEESS-SEEE-SS-EEEEEEES-EEE-B-SSBSSSSSB-S-SEE--